Protein AF-A0A2K8P699-F1 (afdb_monomer_lite)

Organism: NCBI:txid58340

Structure (mmCIF, N/CA/C/O backbone):
data_AF-A0A2K8P699-F1
#
_entry.id   AF-A0A2K8P699-F1
#
loop_
_atom_site.group_PDB
_atom_site.id
_atom_site.type_symbol
_atom_site.label_atom_id
_atom_site.label_alt_id
_atom_site.label_comp_id
_atom_site.label_asym_id
_atom_site.label_entity_id
_atom_site.label_seq_id
_atom_site.pdbx_PDB_ins_code
_atom_site.Cartn_x
_atom_site.Cartn_y
_atom_site.Cartn_z
_atom_site.occupancy
_atom_site.B_iso_or_equiv
_atom_site.auth_seq_id
_atom_site.auth_comp_id
_atom_site.auth_asym_id
_atom_site.auth_atom_id
_atom_site.pdbx_PDB_model_num
ATOM 1 N N . MET A 1 1 ? 13.953 18.153 21.445 1.00 43.56 1 MET A N 1
ATOM 2 C CA . MET A 1 1 ? 13.028 18.661 20.411 1.00 43.56 1 MET A CA 1
ATOM 3 C C . MET A 1 1 ? 12.433 17.445 19.714 1.00 43.56 1 MET A C 1
ATOM 5 O O . MET A 1 1 ? 13.105 16.834 18.899 1.00 43.56 1 MET A O 1
ATOM 9 N N . THR A 1 2 ? 11.251 17.003 20.146 1.00 52.66 2 THR A N 1
ATOM 10 C CA . THR A 1 2 ? 10.563 15.827 19.586 1.00 52.66 2 THR A CA 1
ATOM 11 C C . THR A 1 2 ? 9.690 16.303 18.434 1.00 52.66 2 THR A C 1
ATOM 13 O O . THR A 1 2 ? 8.818 17.142 18.647 1.00 52.66 2 THR A O 1
ATOM 16 N N . LEU A 1 3 ? 9.935 15.816 17.217 1.00 54.16 3 LEU A N 1
ATOM 17 C CA . LEU A 1 3 ? 9.037 16.059 16.087 1.00 54.16 3 LEU A CA 1
ATOM 18 C C . LEU A 1 3 ? 7.686 15.385 16.384 1.00 54.16 3 LEU A C 1
ATOM 20 O O . LEU A 1 3 ? 7.689 14.218 16.789 1.00 54.16 3 LEU A O 1
ATOM 24 N N . PRO A 1 4 ? 6.536 16.060 16.202 1.00 53.47 4 PRO A N 1
ATOM 25 C CA . PRO A 1 4 ? 5.257 15.371 16.249 1.00 53.47 4 PRO A CA 1
ATOM 26 C C . PRO A 1 4 ? 5.251 14.351 15.111 1.00 53.47 4 PRO A C 1
ATOM 28 O O . PRO A 1 4 ? 5.503 14.700 13.958 1.00 53.47 4 PRO A O 1
ATOM 31 N N . SER A 1 5 ? 4.996 13.080 15.425 1.00 56.72 5 SER A N 1
ATOM 32 C CA . SER A 1 5 ? 4.709 12.086 14.394 1.00 56.72 5 SER A CA 1
ATOM 33 C C . SER A 1 5 ? 3.564 12.641 13.550 1.00 56.72 5 SER A C 1
ATOM 35 O O . SER A 1 5 ? 2.467 12.834 14.079 1.00 56.72 5 SER A O 1
ATOM 37 N N . ALA A 1 6 ? 3.825 12.951 12.281 1.00 53.00 6 ALA A N 1
ATOM 38 C CA . ALA A 1 6 ? 2.821 13.410 11.331 1.00 53.00 6 ALA A CA 1
ATOM 39 C C . ALA A 1 6 ? 1.854 12.250 11.042 1.00 53.00 6 ALA A C 1
ATOM 41 O O . ALA A 1 6 ? 1.976 11.535 10.055 1.00 53.00 6 ALA A O 1
ATOM 42 N N . GLY A 1 7 ? 0.947 11.994 11.977 1.00 62.78 7 GLY A N 1
ATOM 43 C CA . GLY A 1 7 ? -0.146 11.041 11.865 1.00 62.78 7 GLY A CA 1
ATOM 44 C C . GLY A 1 7 ? -1.475 11.767 12.022 1.00 62.78 7 GLY A C 1
ATOM 45 O O . GLY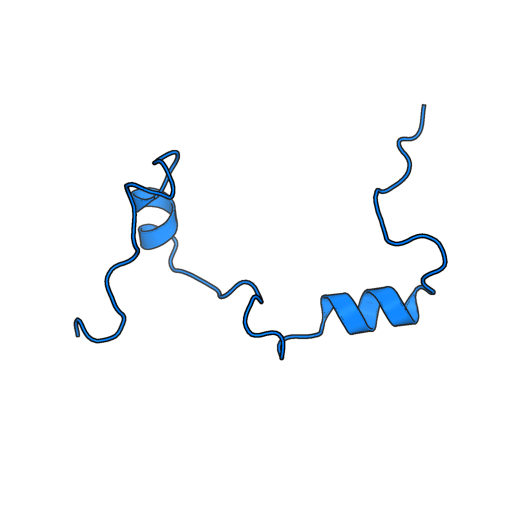 A 1 7 ? -1.515 12.892 1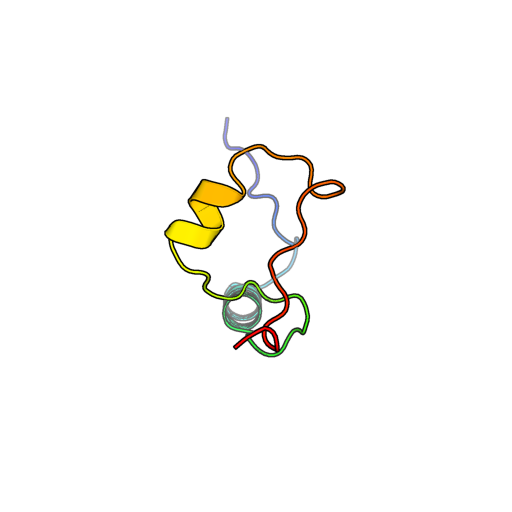2.516 1.00 62.78 7 GLY A O 1
ATOM 46 N N . ALA A 1 8 ? -2.564 11.115 11.615 1.00 67.88 8 ALA A N 1
ATOM 47 C CA . ALA A 1 8 ? -3.910 11.663 11.718 1.00 67.88 8 ALA A CA 1
ATOM 48 C C . ALA A 1 8 ? -4.276 11.944 13.196 1.00 67.88 8 ALA A C 1
ATOM 50 O O . ALA A 1 8 ? -4.457 10.997 13.978 1.00 67.88 8 ALA A O 1
ATOM 51 N N . PRO A 1 9 ? -4.353 13.224 13.616 1.00 66.81 9 PRO A N 1
ATOM 52 C CA . PRO A 1 9 ? -4.616 13.570 15.006 1.00 66.81 9 PRO A CA 1
ATOM 53 C C . PRO A 1 9 ? -6.008 13.066 15.414 1.00 66.81 9 PRO A C 1
ATOM 55 O O . PRO A 1 9 ? -6.963 13.138 14.646 1.00 66.81 9 PRO A O 1
ATOM 58 N N . GLY A 1 10 ? -6.113 12.499 16.618 1.00 75.50 10 GLY A N 1
ATOM 59 C CA . GLY A 1 10 ? -7.360 11.919 17.138 1.00 75.50 10 GLY A CA 1
ATOM 60 C C . GLY A 1 10 ? -7.592 10.439 16.807 1.00 75.50 10 GLY A C 1
ATOM 61 O O . GLY A 1 10 ? -8.556 9.856 17.296 1.00 75.50 10 GLY A O 1
ATOM 62 N N . TRP A 1 11 ? -6.719 9.784 16.032 1.00 85.25 11 TRP A N 1
ATOM 63 C CA . TRP A 1 11 ? -6.832 8.337 15.818 1.00 85.25 11 TRP A CA 1
ATOM 64 C C . TRP A 1 11 ? -6.361 7.554 17.044 1.00 85.25 11 TRP A C 1
ATOM 66 O O . TRP A 1 11 ? -5.244 7.763 17.532 1.00 85.25 11 TRP A O 1
ATOM 76 N N . THR A 1 12 ? -7.185 6.608 17.498 1.00 87.38 12 THR A N 1
ATOM 77 C CA . THR A 1 12 ? -6.803 5.605 18.501 1.00 87.38 12 THR A CA 1
ATOM 78 C C . THR A 1 12 ? -5.731 4.664 17.942 1.00 87.38 12 THR A C 1
ATOM 80 O O . THR A 1 12 ? -5.577 4.540 16.725 1.00 87.38 12 THR A O 1
ATOM 83 N N . ALA A 1 13 ? -4.994 3.976 18.820 1.00 84.75 13 ALA A N 1
ATOM 84 C CA . ALA A 1 13 ? -4.002 2.981 18.400 1.00 84.75 13 ALA A CA 1
ATOM 85 C C . ALA A 1 13 ? -4.631 1.894 17.507 1.00 84.75 13 ALA A C 1
ATOM 87 O O . ALA A 1 13 ? -4.136 1.648 16.412 1.00 84.75 13 ALA A O 1
ATOM 88 N N . ALA A 1 14 ? -5.791 1.365 17.910 1.00 86.75 14 ALA A N 1
ATOM 89 C CA . ALA A 1 14 ? -6.547 0.377 17.140 1.00 86.75 14 ALA A CA 1
ATOM 90 C C . ALA A 1 14 ? -6.925 0.871 15.733 1.00 86.75 14 ALA A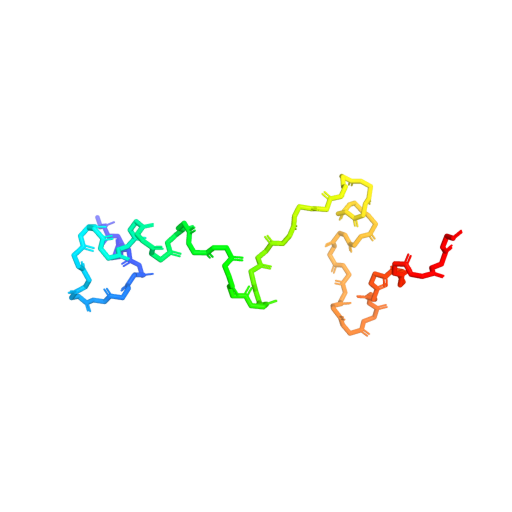 C 1
ATOM 92 O O . ALA A 1 14 ? -6.843 0.121 14.766 1.00 86.75 14 ALA A O 1
ATOM 93 N N . ARG A 1 15 ? -7.294 2.153 15.583 1.00 88.12 15 ARG A N 1
ATOM 94 C CA . ARG A 1 15 ? -7.610 2.724 14.265 1.00 88.12 15 ARG A CA 1
ATOM 95 C C . ARG A 1 15 ? -6.379 2.809 13.363 1.00 88.12 15 ARG A C 1
ATOM 97 O O . ARG A 1 15 ? -6.493 2.575 12.164 1.00 88.12 15 ARG A O 1
ATOM 104 N N . ARG A 1 16 ? -5.214 3.148 13.920 1.00 88.06 16 ARG A N 1
ATOM 105 C CA . ARG A 1 16 ? -3.958 3.186 13.153 1.00 88.06 16 ARG A CA 1
ATOM 106 C C . ARG A 1 16 ? -3.548 1.792 12.698 1.00 88.06 16 ARG A C 1
ATOM 108 O O . ARG A 1 16 ? -3.127 1.647 11.561 1.00 88.06 16 ARG A O 1
ATOM 115 N N . GLU A 1 17 ? -3.704 0.795 13.563 1.00 86.38 17 GLU A N 1
ATOM 116 C CA . GLU A 1 17 ? -3.411 -0.601 13.239 1.00 86.38 17 GLU A CA 1
ATOM 117 C C . GLU A 1 17 ? -4.347 -1.141 12.152 1.00 86.38 17 GLU A C 1
ATOM 119 O O . GLU A 1 17 ? -3.876 -1.696 11.164 1.00 86.38 17 GLU A O 1
ATOM 124 N N . ALA A 1 18 ? -5.657 -0.899 12.269 1.00 88.81 18 ALA A N 1
ATOM 125 C CA . ALA A 1 18 ? -6.620 -1.285 11.240 1.00 88.81 18 ALA A CA 1
ATOM 126 C C . ALA A 1 18 ? -6.301 -0.640 9.880 1.00 88.81 18 ALA A C 1
ATOM 128 O O . ALA A 1 18 ? -6.344 -1.318 8.862 1.00 88.81 18 ALA A O 1
ATOM 129 N N . TYR A 1 19 ? -5.933 0.646 9.868 1.00 85.19 19 TYR A N 1
ATOM 130 C CA . TYR A 1 19 ? -5.531 1.341 8.643 1.00 85.19 19 TYR A CA 1
ATOM 131 C C . TYR A 1 19 ? -4.216 0.803 8.060 1.00 85.19 19 TYR A C 1
ATOM 133 O O . TYR A 1 19 ? -4.117 0.603 6.857 1.00 85.19 19 TYR A O 1
ATOM 141 N N . ALA A 1 20 ? -3.207 0.549 8.897 1.00 83.88 20 ALA A N 1
ATOM 142 C CA . ALA A 1 20 ? -1.919 0.023 8.443 1.00 83.88 20 ALA A CA 1
ATOM 143 C C . ALA A 1 20 ? -2.025 -1.394 7.849 1.00 83.88 20 ALA A C 1
ATOM 145 O O . ALA A 1 20 ? -1.219 -1.755 6.996 1.00 83.88 20 ALA A O 1
ATOM 146 N N . ASN A 1 21 ? -3.018 -2.172 8.288 1.00 86.69 21 ASN A N 1
ATOM 147 C CA . ASN A 1 21 ? -3.279 -3.532 7.818 1.00 86.69 21 ASN A CA 1
ATOM 148 C C . ASN A 1 21 ? -4.366 -3.606 6.724 1.00 86.69 21 ASN A C 1
ATOM 150 O O . ASN A 1 21 ? -4.690 -4.704 6.270 1.00 86.69 21 ASN A O 1
ATOM 154 N N . ASP A 1 22 ? -4.938 -2.474 6.296 1.00 84.44 22 ASP A N 1
ATOM 155 C CA . ASP A 1 22 ? -5.918 -2.431 5.206 1.00 84.44 22 ASP A CA 1
ATOM 156 C C . ASP A 1 22 ? -5.224 -2.642 3.850 1.00 84.44 22 ASP A C 1
ATOM 158 O O . ASP A 1 22 ? -4.641 -1.732 3.259 1.00 84.44 22 ASP 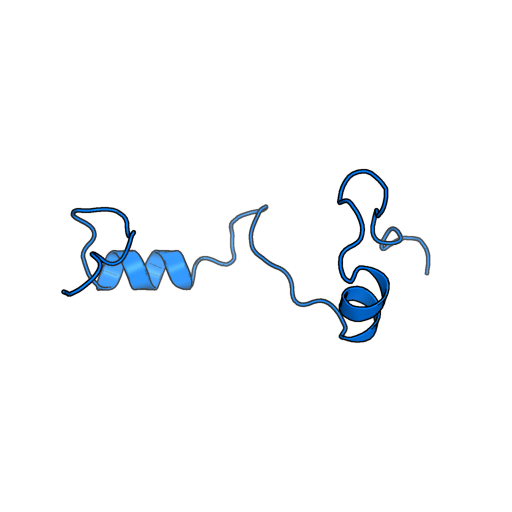A O 1
ATOM 162 N N . LEU A 1 23 ? -5.287 -3.874 3.344 1.00 82.75 23 LEU A N 1
ATOM 163 C CA . LEU A 1 23 ? -4.771 -4.250 2.024 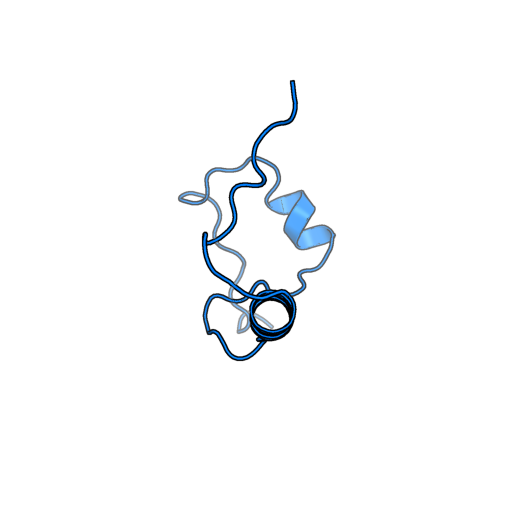1.00 82.75 23 LEU A CA 1
ATOM 164 C C . LEU A 1 23 ? -5.819 -4.101 0.907 1.00 82.75 23 LEU A C 1
ATOM 166 O O . LEU A 1 23 ? -5.515 -4.402 -0.245 1.00 82.75 23 LEU A O 1
ATOM 170 N N . GLY A 1 24 ? -7.041 -3.661 1.228 1.00 82.19 24 GLY A N 1
ATOM 171 C CA . GLY A 1 24 ? -8.148 -3.552 0.275 1.00 82.19 24 GLY A CA 1
ATOM 172 C C . GLY A 1 24 ? -8.147 -2.267 -0.558 1.00 82.19 24 GLY A C 1
ATOM 173 O O . GLY A 1 24 ? -8.896 -2.170 -1.529 1.00 82.19 24 GLY A O 1
ATOM 174 N N . GLN A 1 25 ? -7.319 -1.279 -0.207 1.00 79.62 25 GLN A N 1
ATOM 175 C CA . GLN A 1 25 ? -7.220 -0.033 -0.967 1.00 79.62 25 GLN A CA 1
ATOM 176 C C . GLN A 1 25 ? -6.537 -0.268 -2.316 1.00 79.62 25 GLN A C 1
ATOM 178 O O . GLN A 1 25 ? -5.425 -0.786 -2.386 1.00 79.62 25 GLN A O 1
ATOM 183 N N . ALA A 1 26 ? -7.163 0.190 -3.402 1.00 76.19 26 ALA A N 1
ATOM 184 C CA . ALA A 1 26 ? -6.605 0.061 -4.753 1.00 76.19 26 ALA A CA 1
ATOM 185 C C . ALA A 1 26 ? -5.243 0.767 -4.914 1.00 76.19 26 ALA A C 1
ATOM 187 O O . ALA A 1 26 ? -4.437 0.388 -5.758 1.00 76.19 26 ALA A O 1
ATOM 188 N N . SER A 1 27 ? -4.976 1.782 -4.089 1.00 76.56 27 SER A N 1
ATOM 189 C CA . SER A 1 27 ? -3.704 2.507 -4.029 1.00 76.56 27 SER A CA 1
ATOM 190 C C . SER A 1 27 ? -2.717 1.939 -3.000 1.00 76.56 27 SER A C 1
ATOM 192 O O . SER A 1 27 ? -1.740 2.611 -2.661 1.00 76.56 27 SER A O 1
ATOM 194 N N . SER A 1 28 ? -2.965 0.745 -2.458 1.00 75.56 28 SER A N 1
ATOM 195 C CA . SER A 1 28 ? -2.026 0.086 -1.552 1.00 75.56 28 SER A CA 1
ATOM 196 C C . SER A 1 28 ? -0.728 -0.276 -2.268 1.00 75.56 28 SER A C 1
ATOM 198 O O . SER A 1 28 ? -0.703 -0.639 -3.445 1.00 75.56 28 SER A O 1
ATOM 200 N N . LEU A 1 29 ? 0.385 -0.182 -1.539 1.00 78.56 29 LEU A N 1
ATOM 201 C CA . LEU A 1 29 ? 1.692 -0.555 -2.064 1.00 78.56 29 LEU A CA 1
ATOM 202 C C . LEU A 1 29 ? 1.746 -2.066 -2.310 1.00 78.56 29 LEU A C 1
ATOM 204 O O . LEU A 1 29 ? 1.543 -2.860 -1.394 1.00 78.56 29 LEU A O 1
ATOM 208 N N . VAL A 1 30 ? 2.091 -2.460 -3.536 1.00 77.06 30 VAL A N 1
ATOM 209 C CA . VAL A 1 30 ? 2.326 -3.862 -3.899 1.00 77.06 30 VAL A CA 1
ATOM 210 C C . VAL A 1 30 ? 3.811 -4.209 -3.820 1.00 77.06 30 VAL A C 1
ATOM 212 O O . VAL A 1 30 ? 4.693 -3.396 -4.124 1.00 77.06 30 VAL A O 1
ATOM 215 N N . ALA A 1 31 ? 4.111 -5.441 -3.413 1.00 78.88 31 ALA A N 1
ATOM 216 C CA . ALA A 1 31 ? 5.475 -5.945 -3.438 1.00 78.88 31 ALA A CA 1
ATOM 217 C C . ALA A 1 31 ? 5.955 -6.076 -4.893 1.00 78.88 31 ALA A C 1
ATOM 219 O O . ALA A 1 31 ? 5.366 -6.784 -5.701 1.00 78.88 31 ALA A O 1
ATOM 220 N N . VAL A 1 32 ? 7.058 -5.401 -5.217 1.00 79.25 32 VAL A N 1
ATOM 221 C CA . VAL A 1 32 ? 7.731 -5.480 -6.522 1.00 79.25 32 VAL A CA 1
ATOM 222 C C . VAL A 1 32 ? 9.109 -6.109 -6.369 1.00 79.25 32 VAL A C 1
ATOM 224 O O . VAL A 1 32 ? 9.749 -5.980 -5.319 1.00 79.25 32 VAL A O 1
ATOM 227 N N . THR A 1 33 ? 9.602 -6.749 -7.431 1.00 83.25 33 THR A N 1
ATOM 228 C CA . THR A 1 33 ? 10.933 -7.368 -7.420 1.00 83.25 33 THR A CA 1
ATOM 229 C C . THR A 1 33 ? 12.042 -6.332 -7.197 1.00 83.25 33 THR A C 1
ATOM 231 O O . THR A 1 33 ? 11.936 -5.168 -7.597 1.00 83.25 33 THR A O 1
ATOM 234 N N . ALA A 1 34 ? 13.162 -6.760 -6.605 1.00 85.25 34 ALA A N 1
ATOM 235 C CA . ALA A 1 34 ? 14.343 -5.907 -6.443 1.00 85.25 34 ALA A CA 1
ATOM 236 C C . ALA A 1 34 ? 14.906 -5.411 -7.789 1.00 85.25 34 ALA A C 1
ATOM 238 O O . ALA A 1 34 ? 15.473 -4.322 -7.863 1.00 85.25 34 ALA A O 1
ATOM 239 N N . ARG A 1 35 ? 14.727 -6.188 -8.867 1.00 83.69 35 ARG A N 1
ATOM 240 C CA . ARG A 1 35 ? 15.094 -5.787 -10.231 1.00 83.69 35 ARG A CA 1
ATOM 241 C C . ARG A 1 35 ? 14.280 -4.575 -10.675 1.00 83.69 35 ARG A C 1
ATOM 243 O O . ARG A 1 35 ? 14.883 -3.574 -11.042 1.00 83.69 35 ARG A O 1
ATOM 250 N N . SER A 1 36 ? 12.953 -4.635 -10.554 1.00 80.69 36 SER A N 1
ATOM 251 C CA . SER A 1 36 ? 12.062 -3.526 -10.915 1.00 80.69 36 SER A CA 1
ATOM 252 C C . SER A 1 36 ? 12.398 -2.246 -10.138 1.00 80.69 36 SER A C 1
ATOM 254 O O . SER A 1 36 ? 12.455 -1.176 -10.735 1.00 80.69 36 SER A O 1
ATOM 256 N N . LYS A 1 37 ? 12.713 -2.349 -8.833 1.00 82.44 37 LYS A N 1
ATOM 257 C CA . LYS A 1 37 ? 13.141 -1.183 -8.030 1.00 82.44 37 LYS A CA 1
ATOM 258 C C . LYS A 1 37 ? 14.467 -0.582 -8.511 1.00 82.44 37 LYS A C 1
ATOM 260 O O . LYS A 1 37 ? 14.577 0.635 -8.585 1.00 82.44 37 LYS A O 1
ATOM 265 N N . ARG A 1 38 ? 15.466 -1.415 -8.837 1.00 83.81 38 ARG A N 1
ATOM 266 C CA . ARG A 1 38 ? 16.770 -0.941 -9.341 1.00 83.81 38 ARG A CA 1
ATOM 267 C C . ARG A 1 38 ? 16.677 -0.314 -10.726 1.00 83.81 38 ARG A C 1
ATOM 269 O O . ARG A 1 38 ? 17.411 0.624 -10.990 1.00 83.81 38 ARG A O 1
ATOM 276 N N . THR A 1 39 ? 15.802 -0.826 -11.591 1.00 81.44 39 THR A N 1
ATOM 277 C CA . THR A 1 39 ? 15.578 -0.236 -12.916 1.00 81.44 39 THR A CA 1
ATOM 278 C C . THR A 1 39 ? 14.920 1.137 -12.814 1.00 81.44 39 THR A C 1
ATOM 280 O O . THR A 1 39 ? 15.316 2.014 -13.567 1.00 81.44 39 THR A O 1
ATOM 283 N N . LYS A 1 40 ? 13.978 1.335 -11.879 1.00 82.81 40 LYS A N 1
ATOM 284 C CA . LYS A 1 40 ? 13.395 2.658 -11.612 1.00 82.81 40 LYS A CA 1
ATOM 285 C C . LYS A 1 40 ? 14.429 3.641 -11.048 1.00 82.81 40 LYS A C 1
ATOM 287 O O . LYS A 1 40 ? 14.527 4.753 -11.538 1.00 82.81 40 LYS A O 1
ATOM 292 N N . ALA A 1 41 ? 15.164 3.248 -10.002 1.00 83.62 41 ALA A N 1
ATOM 293 C CA . ALA A 1 41 ? 16.099 4.123 -9.282 1.00 83.62 41 ALA A CA 1
ATOM 294 C C . ALA A 1 41 ? 15.499 5.521 -8.980 1.00 83.62 41 ALA A C 1
ATOM 296 O O . ALA A 1 41 ? 14.445 5.605 -8.345 1.00 83.62 41 ALA A O 1
ATOM 297 N N . ASP A 1 42 ? 16.168 6.587 -9.415 1.00 83.94 42 ASP A N 1
ATOM 298 C CA . ASP A 1 42 ? 15.803 8.002 -9.296 1.00 83.94 42 ASP A CA 1
ATOM 299 C C . ASP A 1 42 ? 15.123 8.570 -10.556 1.00 83.94 42 ASP A C 1
ATOM 301 O O . ASP A 1 42 ? 14.962 9.784 -10.672 1.00 83.94 42 ASP A O 1
ATOM 305 N N . GLN A 1 43 ? 14.705 7.710 -11.492 1.00 82.12 43 GLN A N 1
ATOM 306 C CA . GLN A 1 43 ? 14.037 8.139 -12.720 1.00 82.12 43 GLN A CA 1
ATOM 307 C C . GLN A 1 43 ? 12.711 8.840 -12.426 1.00 82.12 43 GLN A C 1
ATOM 309 O O . GLN A 1 43 ? 11.967 8.465 -11.509 1.00 82.12 43 GLN A O 1
ATOM 314 N N . ASP A 1 44 ? 12.415 9.842 -13.253 1.00 74.81 44 ASP A N 1
ATOM 315 C CA . ASP A 1 44 ? 11.175 10.599 -13.181 1.00 74.81 44 ASP A CA 1
ATOM 316 C C . ASP A 1 44 ? 9.966 9.655 -13.362 1.00 74.81 44 ASP A C 1
ATOM 318 O O . ASP A 1 44 ? 9.928 8.883 -14.327 1.00 74.81 44 ASP A O 1
ATOM 322 N N . PRO A 1 45 ? 8.965 9.689 -12.462 1.00 75.50 45 PRO A N 1
ATOM 323 C CA . PRO A 1 45 ? 7.729 8.924 -12.616 1.00 75.50 45 PRO A CA 1
ATOM 324 C C . PRO A 1 45 ? 6.981 9.162 -13.938 1.00 75.50 45 PRO A C 1
ATOM 326 O O . PRO A 1 45 ? 6.202 8.296 -14.330 1.00 75.50 45 PRO A O 1
ATOM 329 N N . ALA A 1 46 ? 7.182 10.303 -14.605 1.00 79.06 46 ALA A N 1
ATOM 330 C CA . ALA A 1 46 ? 6.610 10.591 -15.920 1.00 79.06 46 ALA A CA 1
ATOM 331 C C . ALA A 1 46 ? 7.314 9.834 -17.062 1.00 79.06 46 ALA A C 1
ATOM 333 O O . ALA A 1 46 ? 6.679 9.523 -18.066 1.00 79.06 46 ALA A O 1
ATOM 334 N N . GLU A 1 47 ? 8.597 9.505 -16.894 1.00 75.56 47 GLU A N 1
ATOM 335 C CA . GLU A 1 47 ? 9.436 8.849 -17.909 1.00 75.56 47 GLU A CA 1
ATOM 336 C C . GLU A 1 47 ? 9.549 7.330 -17.690 1.00 75.56 47 GLU A C 1
ATOM 338 O O . GLU A 1 47 ? 9.872 6.580 -18.612 1.00 75.56 47 GLU A O 1
ATOM 343 N N . TRP A 1 48 ? 9.264 6.846 -16.475 1.00 71.50 48 TRP A N 1
ATOM 344 C CA . TRP A 1 48 ? 9.323 5.425 -16.136 1.00 71.50 4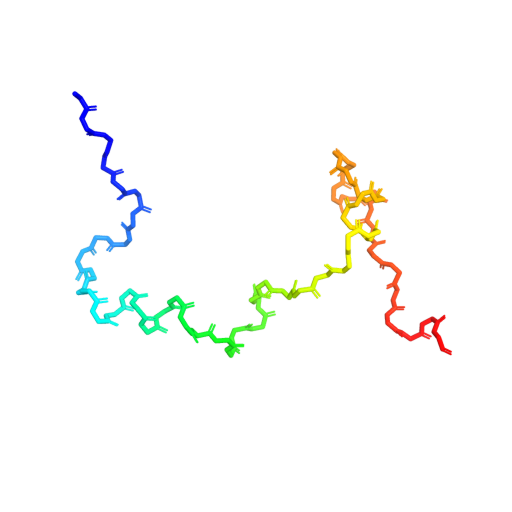8 TRP A CA 1
ATOM 345 C C . TRP A 1 48 ? 7.940 4.851 -15.811 1.00 71.50 48 TRP A C 1
ATOM 347 O O . TRP A 1 48 ? 7.424 4.995 -14.701 1.00 71.50 48 TRP A O 1
ATOM 357 N N . LEU A 1 49 ? 7.370 4.112 -16.766 1.00 67.88 49 LEU A N 1
ATOM 358 C CA . LEU A 1 49 ? 6.229 3.227 -16.535 1.00 67.88 49 LEU A CA 1
ATOM 359 C C . LEU A 1 49 ? 6.735 1.784 -16.367 1.00 67.88 49 LEU A C 1
ATOM 361 O O . LEU A 1 49 ? 7.556 1.330 -17.170 1.00 67.88 49 LEU A O 1
ATOM 365 N N . PRO A 1 50 ? 6.281 1.029 -15.347 1.00 62.69 50 PRO A N 1
ATOM 366 C CA . PRO A 1 50 ? 6.610 -0.387 -15.262 1.00 62.69 50 PRO A CA 1
ATOM 367 C C . PRO A 1 50 ? 6.070 -1.116 -16.506 1.00 62.69 50 PRO A C 1
ATOM 369 O O . PRO A 1 50 ? 4.989 -0.768 -16.987 1.00 62.69 50 PRO A O 1
ATOM 372 N N . PRO A 1 51 ? 6.781 -2.132 -17.033 1.00 64.81 51 PRO A N 1
ATOM 373 C CA . PRO A 1 51 ? 6.250 -2.949 -18.119 1.00 64.81 51 PRO A CA 1
ATOM 374 C C . PRO A 1 51 ? 4.907 -3.557 -17.688 1.00 64.81 51 PRO A C 1
ATOM 376 O O . PRO A 1 51 ? 4.781 -4.036 -16.557 1.00 64.81 51 PRO A O 1
ATOM 379 N N . SER A 1 52 ? 3.903 -3.502 -18.567 1.00 56.34 52 SER A N 1
ATOM 380 C CA . SER A 1 52 ? 2.561 -4.036 -18.311 1.00 56.34 52 SER A CA 1
ATOM 381 C C . SER A 1 52 ? 2.620 -5.524 -17.960 1.00 56.34 52 SER A C 1
ATOM 383 O O . SER A 1 52 ? 3.366 -6.277 -18.585 1.00 56.34 52 SER A O 1
ATOM 385 N N . ALA A 1 53 ? 1.820 -5.956 -16.980 1.00 58.78 53 ALA A N 1
ATOM 386 C CA . ALA A 1 53 ? 1.776 -7.351 -16.533 1.00 58.78 53 ALA A CA 1
ATOM 387 C C . ALA A 1 53 ? 1.379 -8.341 -17.652 1.00 58.78 53 ALA A C 1
ATOM 389 O O . ALA A 1 53 ? 1.759 -9.503 -17.573 1.00 58.78 53 ALA A O 1
ATOM 390 N N . ASP A 1 54 ? 0.708 -7.865 -18.709 1.00 49.72 54 ASP A N 1
ATOM 391 C CA . ASP A 1 54 ? 0.336 -8.622 -19.918 1.00 49.72 54 ASP A CA 1
ATOM 392 C C . ASP A 1 54 ? 1.466 -8.772 -20.962 1.00 49.72 54 ASP A C 1
ATOM 394 O O . ASP A 1 54 ? 1.220 -9.178 -22.094 1.00 49.72 54 ASP A O 1
ATOM 398 N N . ALA A 1 55 ? 2.710 -8.404 -20.634 1.00 44.84 55 ALA A N 1
ATOM 399 C CA . ALA A 1 55 ? 3.866 -8.594 -21.522 1.00 44.84 55 ALA A CA 1
ATOM 400 C C . ALA A 1 55 ? 4.582 -9.955 -21.331 1.00 44.84 55 ALA A C 1
ATOM 402 O O . ALA A 1 55 ? 5.734 -10.100 -21.752 1.00 44.84 55 ALA A O 1
ATOM 403 N N . LEU A 1 56 ? 3.928 -10.930 -20.689 1.00 39.75 56 LEU A N 1
ATOM 404 C CA . LEU A 1 56 ? 4.362 -12.330 -20.551 1.00 39.75 56 LEU A CA 1
ATOM 405 C C . LEU A 1 56 ? 3.327 -13.265 -21.182 1.00 39.75 56 LEU A C 1
ATOM 407 O O . LEU A 1 56 ? 3.758 -14.328 -21.678 1.00 39.75 56 LEU A O 1
#

Radius of gyration: 16.96 Å; chains: 1; bounding box: 25×31×42 Å

Sequence (56 aa):
MTLPSAGAPGWTAARREAYANDLGQASSLVAVTARSKRTKADQDPAEWLPPSADAL

Secondary structure (DSSP, 8-state):
-PPP--S-TT--HHHHHHHHT----TTPPPP--HHHHHHHTT--TTT-PPPPTT--

Foldseek 3Di:
DDDPPPDDPPDDPVRVVCVVPPPPDPPDDDDDDPVQCVVCPVPDPVVDDDPDPVPD

pLDDT: mean 73.98, std 13.11, range [39.75, 88.81]